Protein AF-A0A950ABN3-F1 (afdb_monomer_lite)

Radius of gyration: 21.44 Å; chains: 1; bounding box: 55×54×48 Å

pLDDT: mean 82.42, std 18.13, range [39.19, 97.56]

Foldseek 3Di:
DPPPPPPPPPDDPDPDDDPVVVVVVVVVLCVVVPPVLQVDFDDDPPQDQVVQLVVVCPPPDPVCSVVLVVQLVPDVLSVCVSRVVSVCNRCVPGDDSPDDDDDDDDPDPVVPDPPDDPVPD

Structure (mmCIF, N/CA/C/O backbone):
data_AF-A0A950ABN3-F1
#
_entry.id   AF-A0A950ABN3-F1
#
loop_
_atom_site.group_PDB
_atom_site.id
_atom_site.type_symbol
_atom_site.label_atom_id
_atom_site.label_alt_id
_atom_site.label_comp_id
_atom_site.label_asym_id
_atom_site.label_entity_id
_atom_site.label_seq_id
_atom_site.pdbx_PDB_ins_code
_atom_site.Cartn_x
_atom_site.Cartn_y
_atom_site.Cartn_z
_atom_site.occupancy
_atom_site.B_iso_or_equiv
_atom_site.auth_seq_id
_atom_site.auth_comp_id
_atom_site.auth_asym_id
_atom_site.auth_atom_id
_atom_site.pdbx_PDB_model_num
ATOM 1 N N . MET A 1 1 ? 37.963 40.407 -3.875 1.00 52.25 1 MET A N 1
ATOM 2 C CA . MET A 1 1 ? 37.516 39.629 -5.055 1.00 52.25 1 MET A CA 1
ATOM 3 C C . MET A 1 1 ? 38.095 38.199 -5.078 1.00 52.25 1 MET A C 1
ATOM 5 O O . MET A 1 1 ? 38.863 37.874 -5.967 1.00 52.25 1 MET A O 1
ATOM 9 N N . ALA A 1 2 ? 37.728 37.308 -4.142 1.00 52.50 2 ALA A N 1
ATOM 10 C CA . ALA A 1 2 ? 38.185 35.898 -4.198 1.00 52.50 2 ALA A CA 1
ATOM 11 C C . ALA A 1 2 ? 37.222 34.855 -3.589 1.00 52.50 2 ALA A C 1
ATOM 13 O O . ALA A 1 2 ? 37.380 33.663 -3.822 1.00 52.50 2 ALA A O 1
ATOM 14 N N . LYS A 1 3 ? 36.169 35.259 -2.864 1.00 47.22 3 LYS A N 1
ATOM 15 C CA . LYS A 1 3 ? 35.279 34.313 -2.157 1.00 47.22 3 LYS A CA 1
ATOM 16 C C . LYS A 1 3 ? 34.075 33.809 -2.970 1.00 47.22 3 LYS A C 1
ATOM 18 O O . LYS A 1 3 ? 33.327 32.964 -2.497 1.00 47.22 3 LYS A O 1
ATOM 23 N N . ARG A 1 4 ? 33.891 34.281 -4.209 1.00 49.81 4 ARG A N 1
ATOM 24 C CA . ARG A 1 4 ? 32.712 33.964 -5.044 1.00 49.81 4 ARG A CA 1
ATOM 25 C C . ARG A 1 4 ? 32.927 32.793 -6.024 1.00 49.81 4 ARG A C 1
ATOM 27 O O . ARG A 1 4 ? 31.981 32.382 -6.683 1.00 49.81 4 ARG A O 1
ATOM 34 N N . ARG A 1 5 ? 34.148 32.240 -6.111 1.00 49.56 5 ARG A N 1
ATOM 35 C CA . ARG A 1 5 ? 34.525 31.168 -7.061 1.00 49.56 5 ARG A CA 1
ATOM 36 C C . ARG A 1 5 ? 34.463 29.739 -6.497 1.00 49.56 5 ARG A C 1
ATOM 38 O O . ARG A 1 5 ? 34.383 28.803 -7.281 1.00 49.56 5 ARG A O 1
ATOM 45 N N . ALA A 1 6 ? 34.432 29.549 -5.176 1.00 48.84 6 ALA A N 1
ATOM 46 C CA . ALA A 1 6 ? 34.566 28.218 -4.564 1.00 48.84 6 ALA A CA 1
ATOM 47 C C . ALA A 1 6 ? 33.244 27.450 -4.346 1.00 48.84 6 ALA A C 1
ATOM 49 O O . ALA A 1 6 ? 33.267 26.304 -3.916 1.00 48.84 6 ALA A O 1
ATOM 50 N N . ARG A 1 7 ? 32.077 28.040 -4.651 1.00 48.09 7 ARG A N 1
ATOM 51 C CA . ARG A 1 7 ? 30.769 27.401 -4.388 1.00 48.09 7 ARG A CA 1
ATOM 52 C C . ARG A 1 7 ? 30.189 26.609 -5.569 1.00 48.09 7 ARG A C 1
ATOM 54 O O . ARG A 1 7 ? 29.115 26.035 -5.442 1.00 48.09 7 ARG A O 1
ATOM 61 N N . ARG A 1 8 ? 30.879 26.573 -6.717 1.00 47.09 8 ARG A N 1
ATOM 62 C CA . ARG A 1 8 ? 30.407 25.914 -7.955 1.00 47.09 8 ARG A CA 1
ATOM 63 C C . ARG A 1 8 ? 30.960 24.491 -8.148 1.00 47.09 8 ARG A C 1
ATOM 65 O O . ARG A 1 8 ? 30.692 23.877 -9.171 1.00 47.09 8 ARG A O 1
ATOM 72 N N . ALA A 1 9 ? 31.722 23.969 -7.185 1.00 54.16 9 ALA A N 1
ATOM 73 C CA . ALA A 1 9 ? 32.488 22.726 -7.320 1.00 54.16 9 ALA A CA 1
ATOM 74 C C . ALA A 1 9 ? 31.833 21.472 -6.699 1.00 54.16 9 ALA A C 1
ATOM 76 O O . ALA A 1 9 ? 32.518 20.477 -6.500 1.00 54.16 9 ALA A O 1
ATOM 77 N N . LEU A 1 10 ? 30.529 21.479 -6.389 1.00 56.22 10 LEU A N 1
ATOM 78 C CA . LEU A 1 10 ? 29.893 20.341 -5.698 1.00 56.22 10 LEU A CA 1
ATOM 79 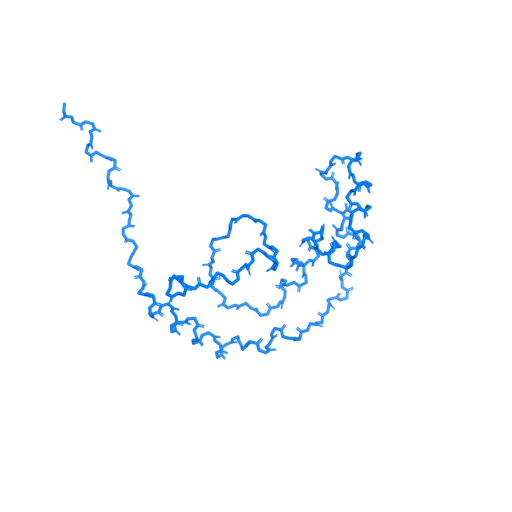C C . LEU A 1 10 ? 28.529 19.912 -6.250 1.00 56.22 10 LEU A C 1
ATOM 81 O O . LEU A 1 10 ? 27.697 19.376 -5.529 1.00 56.22 10 LEU A O 1
ATOM 85 N N . LEU A 1 11 ? 28.308 20.093 -7.549 1.00 60.41 11 LEU A N 1
ATOM 86 C CA . LEU A 1 11 ? 27.286 19.330 -8.260 1.00 60.41 11 LEU A CA 1
ATOM 87 C C . LEU A 1 11 ? 28.014 18.458 -9.273 1.00 60.41 11 LEU A C 1
ATOM 89 O O . LEU A 1 11 ? 28.378 18.918 -10.355 1.00 60.41 11 LEU A O 1
ATOM 93 N N . ARG A 1 12 ? 28.271 17.200 -8.896 1.00 64.88 12 ARG A N 1
ATOM 94 C CA . ARG A 1 12 ? 28.628 16.159 -9.864 1.00 64.88 12 ARG A CA 1
ATOM 95 C C . ARG A 1 12 ? 27.549 16.201 -10.947 1.00 64.88 12 ARG A C 1
ATOM 97 O O . ARG A 1 12 ? 26.376 16.003 -10.634 1.00 64.88 12 ARG A O 1
ATOM 104 N N . ARG A 1 13 ? 27.924 16.482 -12.199 1.00 65.31 13 ARG A N 1
ATOM 105 C CA . ARG A 1 13 ? 27.037 16.187 -13.326 1.00 65.31 13 ARG A CA 1
ATOM 106 C C . ARG A 1 13 ? 26.827 14.681 -13.301 1.00 65.31 13 ARG A C 1
ATOM 108 O O . ARG A 1 13 ? 27.767 13.921 -13.502 1.00 65.31 13 ARG A O 1
ATOM 115 N N . VAL A 1 14 ? 25.622 14.270 -12.937 1.00 70.31 14 VAL A N 1
ATOM 116 C CA . VAL A 1 14 ? 25.191 12.895 -13.136 1.00 70.31 14 VAL A CA 1
ATOM 117 C C . VAL A 1 14 ? 24.830 12.807 -14.609 1.00 70.31 14 VAL A C 1
ATOM 119 O O . VAL A 1 14 ? 23.953 13.547 -15.058 1.00 70.31 14 VAL A O 1
ATOM 122 N N . ASP A 1 15 ? 25.522 11.953 -15.357 1.00 82.62 15 ASP A N 1
ATOM 123 C CA . ASP A 1 15 ? 25.104 11.610 -16.713 1.00 82.62 15 ASP A CA 1
ATOM 124 C C . ASP A 1 15 ? 23.784 10.847 -16.608 1.00 82.62 15 ASP A C 1
ATOM 126 O O . ASP A 1 15 ? 23.728 9.655 -16.305 1.00 82.62 15 ASP A O 1
ATOM 130 N N . MET A 1 16 ? 22.694 11.594 -16.760 1.00 84.50 16 MET A N 1
ATOM 131 C CA . MET A 1 16 ? 21.344 11.068 -16.678 1.00 84.50 16 MET A CA 1
ATOM 132 C C . MET A 1 16 ? 20.931 10.547 -18.056 1.00 84.50 16 MET A C 1
ATOM 134 O O . MET A 1 16 ? 21.030 11.297 -19.031 1.00 84.50 16 MET A O 1
ATOM 138 N N . PRO A 1 17 ? 20.402 9.313 -18.158 1.00 90.06 17 PRO A N 1
ATOM 139 C CA . PRO A 1 17 ? 19.824 8.825 -19.403 1.00 90.06 17 PRO A CA 1
ATOM 140 C C . PRO A 1 17 ? 18.729 9.772 -19.893 1.00 90.06 17 PRO A C 1
ATOM 142 O O . PRO A 1 17 ? 18.028 10.382 -19.081 1.00 90.06 17 PRO A O 1
ATOM 145 N N . THR A 1 18 ? 18.541 9.871 -21.206 1.00 94.50 18 THR A N 1
ATOM 146 C CA . THR A 1 18 ? 17.479 10.690 -21.807 1.00 94.50 18 THR A CA 1
ATOM 147 C C . THR A 1 18 ? 16.091 10.218 -21.368 1.00 94.50 18 THR A C 1
ATOM 149 O O . THR A 1 18 ? 15.913 9.097 -20.885 1.00 94.50 18 THR A O 1
ATOM 152 N N . ALA A 1 19 ? 15.071 11.062 -21.549 1.00 92.94 19 ALA A N 1
ATOM 153 C CA . ALA A 1 19 ? 13.691 10.678 -21.251 1.00 92.94 19 ALA A CA 1
ATOM 154 C C . ALA A 1 19 ? 13.269 9.403 -22.007 1.00 92.94 19 ALA A C 1
ATOM 156 O O . ALA A 1 19 ? 12.715 8.494 -21.392 1.00 92.94 19 ALA A O 1
ATOM 157 N N . ALA A 1 20 ? 13.622 9.298 -23.294 1.00 95.69 20 ALA A N 1
ATOM 158 C CA . ALA A 1 20 ? 13.356 8.118 -24.115 1.00 95.69 20 ALA A CA 1
ATOM 159 C C . ALA A 1 20 ? 14.058 6.859 -23.574 1.00 95.69 20 ALA A C 1
ATOM 161 O O . ALA A 1 20 ? 13.430 5.813 -23.436 1.00 95.69 20 ALA A O 1
ATOM 162 N N . GLN A 1 21 ? 15.331 6.965 -23.177 1.00 95.19 21 GLN A N 1
ATOM 163 C CA . GLN A 1 21 ? 16.068 5.841 -22.584 1.00 95.19 21 GLN A CA 1
ATOM 164 C C . GLN A 1 21 ? 15.450 5.377 -21.258 1.00 95.19 21 GLN A C 1
ATOM 166 O O . GLN A 1 21 ? 15.305 4.176 -21.036 1.00 95.19 21 GLN A O 1
ATOM 171 N N . ARG A 1 22 ? 15.044 6.307 -20.380 1.00 93.12 22 ARG A N 1
ATOM 172 C CA . ARG A 1 22 ? 14.363 5.961 -19.118 1.00 93.12 22 ARG A CA 1
ATOM 173 C C . ARG A 1 22 ? 12.999 5.317 -19.365 1.00 93.12 22 ARG A C 1
ATOM 175 O O . ARG A 1 22 ? 12.639 4.376 -18.662 1.00 93.12 22 ARG A O 1
ATOM 182 N N . TYR A 1 23 ? 12.258 5.810 -20.355 1.00 93.81 23 TYR A N 1
ATOM 183 C CA . TYR A 1 23 ? 10.964 5.258 -20.747 1.00 93.81 23 TYR A CA 1
ATOM 184 C C . TYR A 1 23 ? 11.095 3.813 -21.246 1.00 93.81 23 TYR A C 1
ATOM 186 O O . TYR A 1 23 ? 10.391 2.930 -20.751 1.00 93.81 23 TYR A O 1
ATOM 194 N N . GLU A 1 24 ? 12.037 3.545 -22.154 1.00 96.56 24 GLU A N 1
ATOM 195 C CA . GLU A 1 24 ? 12.269 2.190 -22.664 1.00 96.56 24 GLU A CA 1
ATOM 196 C C . GLU A 1 24 ? 12.814 1.247 -21.583 1.00 96.56 24 GLU A C 1
ATOM 198 O O . GLU A 1 24 ? 12.334 0.120 -21.462 1.00 96.56 24 GLU A O 1
ATOM 203 N N . ALA A 1 25 ? 13.711 1.718 -20.707 1.00 94.31 25 ALA A N 1
ATOM 204 C CA . ALA A 1 25 ? 14.156 0.941 -19.547 1.00 94.31 25 ALA A CA 1
ATOM 205 C C . ALA A 1 25 ? 12.983 0.575 -18.614 1.00 94.31 25 ALA A C 1
ATOM 207 O O . ALA A 1 25 ? 12.859 -0.570 -18.178 1.00 94.31 25 A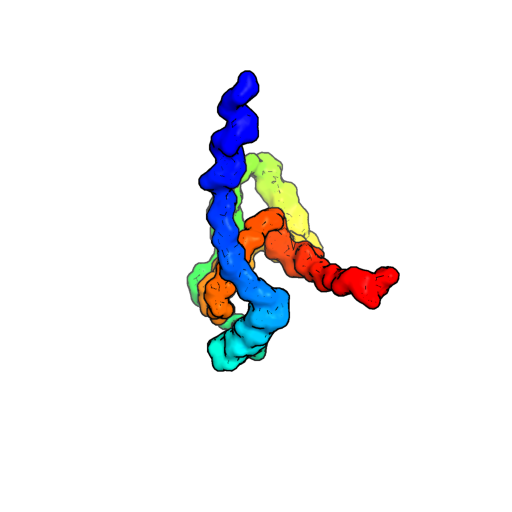LA A O 1
ATOM 208 N N . GLY A 1 26 ? 12.076 1.523 -18.351 1.00 93.69 26 GLY A N 1
ATOM 209 C CA . GLY A 1 26 ? 10.860 1.289 -17.570 1.00 93.69 26 GLY A CA 1
ATOM 210 C C . GLY A 1 26 ? 9.894 0.304 -18.235 1.00 93.69 26 GLY A C 1
ATOM 211 O O . GLY A 1 26 ? 9.309 -0.546 -17.562 1.00 93.69 26 GLY A O 1
ATOM 212 N N . LYS A 1 27 ? 9.737 0.369 -19.563 1.00 95.69 27 LYS A N 1
ATOM 213 C CA . LYS A 1 27 ? 8.947 -0.609 -20.327 1.00 95.69 27 LYS A CA 1
ATOM 214 C C . LYS A 1 27 ? 9.551 -2.006 -20.264 1.00 95.69 27 LYS A C 1
ATOM 216 O O . LYS A 1 27 ? 8.800 -2.954 -20.043 1.00 95.69 27 LYS A O 1
ATOM 221 N N . ALA A 1 28 ? 10.869 -2.131 -20.408 1.00 96.56 28 ALA A N 1
ATOM 222 C CA . ALA A 1 28 ? 11.566 -3.415 -20.367 1.00 96.56 28 ALA A CA 1
ATOM 223 C C . ALA A 1 28 ? 11.374 -4.149 -19.026 1.00 96.56 28 ALA A C 1
ATOM 225 O O . ALA A 1 28 ? 11.292 -5.377 -18.999 1.00 96.56 28 ALA A O 1
ATOM 226 N N . LEU A 1 29 ? 11.205 -3.420 -17.915 1.00 96.31 29 LEU A N 1
ATOM 227 C CA . LEU A 1 29 ? 10.931 -4.018 -16.602 1.00 96.31 29 LEU A CA 1
ATOM 228 C C . LEU A 1 29 ? 9.614 -4.803 -16.544 1.00 96.31 29 LEU A C 1
ATOM 230 O O . LEU A 1 29 ? 9.493 -5.692 -15.705 1.00 96.31 29 LEU A O 1
ATOM 234 N N . ARG A 1 30 ? 8.665 -4.563 -17.459 1.00 95.81 30 ARG A N 1
ATOM 235 C CA . ARG A 1 30 ? 7.408 -5.332 -17.533 1.00 95.81 30 ARG A CA 1
ATOM 236 C C . ARG A 1 30 ? 7.626 -6.810 -17.855 1.00 95.81 30 ARG A C 1
ATOM 238 O O . ARG A 1 30 ? 6.763 -7.613 -17.532 1.00 95.81 30 ARG A O 1
ATOM 245 N N . ALA A 1 31 ? 8.759 -7.169 -18.462 1.00 96.06 31 ALA A N 1
ATOM 246 C CA . ALA A 1 31 ? 9.122 -8.568 -18.680 1.00 96.06 31 ALA A CA 1
ATOM 247 C C . ALA A 1 31 ? 9.487 -9.289 -17.369 1.00 96.06 31 ALA A C 1
ATOM 249 O O . ALA A 1 31 ? 9.312 -10.496 -17.266 1.00 96.06 31 ALA A O 1
ATOM 250 N N . LYS A 1 32 ? 9.986 -8.551 -16.366 1.00 95.12 32 LYS A N 1
ATOM 251 C CA . LYS A 1 32 ? 10.358 -9.085 -15.044 1.00 95.12 32 LYS A CA 1
ATOM 252 C C . LYS A 1 32 ? 9.230 -8.949 -14.026 1.00 95.12 32 LYS A C 1
ATOM 254 O O . LYS A 1 32 ? 9.025 -9.840 -13.213 1.00 95.12 32 LYS A O 1
ATOM 259 N N . VAL A 1 33 ? 8.516 -7.827 -14.074 1.00 95.50 33 VAL A N 1
ATOM 260 C CA . VAL A 1 33 ? 7.382 -7.510 -13.202 1.00 95.50 33 VAL A CA 1
ATOM 261 C C . VAL A 1 33 ? 6.200 -7.110 -14.089 1.00 95.50 33 VAL A C 1
ATOM 263 O O . VAL A 1 33 ? 6.013 -5.922 -14.381 1.00 95.50 33 VAL A O 1
ATOM 266 N N . PRO A 1 34 ? 5.434 -8.088 -14.608 1.00 95.06 34 PRO A N 1
ATOM 267 C CA . PRO A 1 34 ? 4.269 -7.811 -15.438 1.00 95.06 34 PRO A CA 1
ATOM 268 C C . PRO A 1 34 ? 3.222 -7.015 -14.663 1.00 95.06 34 PRO A C 1
ATOM 270 O O . PRO A 1 34 ? 2.965 -7.285 -13.500 1.00 95.06 34 PRO A O 1
ATOM 273 N N . ARG A 1 35 ? 2.519 -6.079 -15.309 1.00 92.56 35 ARG A N 1
ATOM 274 C CA . ARG A 1 35 ? 1.470 -5.295 -14.620 1.00 92.56 35 ARG A CA 1
ATOM 275 C C . ARG A 1 35 ? 0.401 -6.175 -13.965 1.00 92.56 35 ARG A C 1
ATOM 277 O O . ARG A 1 35 ? -0.048 -5.870 -12.867 1.00 92.56 35 ARG A O 1
ATOM 284 N N . ALA A 1 36 ? 0.032 -7.272 -14.625 1.00 93.62 36 ALA A N 1
ATOM 285 C CA . ALA A 1 36 ? -0.951 -8.225 -14.121 1.00 93.62 36 ALA A CA 1
ATOM 286 C C . ALA A 1 36 ? -0.507 -8.925 -12.825 1.00 93.62 36 ALA A C 1
ATOM 288 O O . ALA A 1 36 ? -1.365 -9.340 -12.053 1.00 93.62 36 ALA A O 1
ATOM 289 N N . SER A 1 37 ? 0.798 -9.004 -12.525 1.00 92.69 37 SER A N 1
ATOM 290 C CA . SER A 1 37 ? 1.268 -9.612 -11.272 1.00 92.69 37 SER A CA 1
ATOM 291 C C . SER A 1 37 ? 0.887 -8.799 -10.034 1.00 92.69 37 SER A C 1
ATOM 293 O O . SER A 1 37 ? 0.963 -9.316 -8.928 1.00 92.69 37 SER A O 1
ATOM 295 N N . HIS A 1 38 ? 0.485 -7.536 -10.200 1.00 91.31 38 HIS A N 1
ATOM 296 C CA . HIS A 1 38 ? -0.024 -6.699 -9.113 1.00 91.31 38 HIS A CA 1
ATOM 297 C C . HIS A 1 38 ? -1.530 -6.871 -8.862 1.00 91.31 38 HIS A C 1
ATOM 299 O O . HIS A 1 38 ? -2.043 -6.295 -7.908 1.00 91.31 38 HIS A O 1
ATOM 305 N N . ALA A 1 39 ? -2.250 -7.617 -9.711 1.00 91.38 39 ALA A N 1
ATOM 306 C CA . ALA A 1 39 ? -3.684 -7.854 -9.532 1.00 91.38 39 ALA A CA 1
ATOM 307 C C . ALA A 1 39 ? -3.973 -8.907 -8.451 1.00 91.38 39 ALA A C 1
ATOM 309 O O . ALA A 1 39 ? -5.026 -8.866 -7.819 1.00 91.38 39 ALA A O 1
ATOM 310 N N . ALA A 1 40 ? -3.046 -9.844 -8.240 1.00 88.00 40 ALA A N 1
ATOM 311 C CA . ALA A 1 40 ? -3.157 -10.838 -7.186 1.00 88.00 40 ALA A CA 1
ATOM 312 C C . ALA A 1 40 ? -2.809 -10.208 -5.832 1.00 88.00 40 ALA A C 1
ATOM 314 O O . ALA A 1 40 ? -1.739 -9.620 -5.664 1.00 88.00 40 ALA A O 1
ATOM 315 N N . PHE A 1 41 ? -3.707 -10.362 -4.862 1.00 88.00 41 PHE A N 1
ATOM 316 C CA . PHE A 1 41 ? -3.471 -9.967 -3.482 1.00 88.00 41 PHE A CA 1
ATOM 317 C C . PHE A 1 41 ? -3.918 -11.079 -2.539 1.00 88.00 41 PHE A C 1
ATOM 319 O O . PHE A 1 41 ? -5.108 -11.359 -2.410 1.00 88.00 41 PHE A O 1
ATOM 326 N N . GLU A 1 42 ? -2.947 -11.679 -1.857 1.00 90.56 42 GLU A N 1
ATOM 327 C CA . GLU A 1 42 ? -3.171 -12.651 -0.792 1.00 90.56 42 GLU A CA 1
ATOM 328 C C . GLU A 1 42 ? -2.617 -12.071 0.516 1.00 90.56 42 GLU A C 1
ATOM 330 O O . GLU A 1 42 ? -1.397 -11.936 0.672 1.00 90.56 42 GLU A O 1
ATOM 335 N N . PRO A 1 43 ? -3.482 -11.659 1.457 1.00 88.50 43 PRO A N 1
ATOM 336 C CA . PRO A 1 43 ? -3.023 -11.090 2.712 1.00 88.50 43 PRO A CA 1
ATOM 337 C C . PRO A 1 43 ? -2.315 -12.153 3.559 1.00 88.50 43 PRO A C 1
ATOM 339 O O . PRO A 1 43 ? -2.773 -13.286 3.690 1.00 88.50 43 PRO A O 1
ATOM 342 N N . SER A 1 44 ? -1.212 -11.767 4.204 1.00 91.38 44 SER A N 1
ATOM 343 C CA . SER A 1 44 ? -0.533 -12.640 5.165 1.00 91.38 44 SER A CA 1
ATOM 344 C C . SER A 1 44 ? -1.470 -13.019 6.315 1.00 91.38 44 SER A C 1
ATOM 346 O O . SER A 1 44 ? -2.153 -12.156 6.862 1.00 91.38 44 SER A O 1
ATOM 348 N N . ALA A 1 45 ? -1.401 -14.265 6.789 1.00 93.31 45 ALA A N 1
ATOM 349 C CA . ALA A 1 45 ? -2.096 -14.696 8.007 1.00 93.31 45 ALA A CA 1
ATOM 350 C C . ALA A 1 45 ? -1.713 -13.878 9.260 1.00 93.31 45 ALA A C 1
ATOM 352 O O . ALA A 1 45 ? -2.440 -13.872 10.245 1.00 93.31 45 ALA A O 1
ATOM 353 N N . ARG A 1 46 ? -0.574 -13.166 9.232 1.00 93.69 46 ARG A N 1
ATOM 354 C CA . ARG A 1 46 ? -0.119 -12.269 10.310 1.00 93.69 46 ARG A CA 1
ATOM 355 C C . ARG A 1 46 ? -0.651 -10.836 10.184 1.00 93.69 46 ARG A C 1
ATOM 357 O O . ARG A 1 46 ? -0.201 -9.952 10.912 1.00 93.69 46 ARG A O 1
ATOM 364 N N . ARG A 1 47 ? -1.522 -10.565 9.212 1.00 94.06 47 ARG A N 1
ATOM 365 C CA . ARG A 1 47 ? -2.093 -9.240 8.981 1.00 94.06 47 ARG A CA 1
ATOM 366 C C . ARG A 1 47 ? -3.117 -8.919 10.070 1.00 94.06 47 ARG A C 1
ATOM 368 O O . ARG A 1 47 ? -4.198 -9.492 10.084 1.00 94.06 47 ARG A O 1
ATOM 375 N N . ASP A 1 48 ? -2.795 -7.946 10.918 1.00 96.25 48 ASP A N 1
ATOM 376 C CA . ASP A 1 48 ? -3.695 -7.395 11.937 1.00 96.25 48 ASP A CA 1
ATOM 377 C C . ASP A 1 48 ? -3.863 -5.877 11.743 1.00 96.25 48 ASP A C 1
ATOM 379 O O . ASP A 1 48 ? -3.075 -5.084 12.270 1.00 96.25 48 ASP A O 1
ATOM 383 N N . PRO A 1 49 ? -4.870 -5.438 10.966 1.00 94.75 49 PRO A N 1
ATOM 384 C CA . PRO A 1 49 ? -5.082 -4.022 10.696 1.00 94.75 49 PRO A CA 1
ATOM 385 C C . PRO A 1 49 ? -5.361 -3.209 11.958 1.00 94.75 49 PRO A C 1
ATOM 387 O O . PRO A 1 49 ? -4.948 -2.056 12.038 1.00 94.75 49 PRO A O 1
ATOM 390 N N . ILE A 1 50 ? -6.048 -3.788 12.945 1.00 95.50 50 ILE A N 1
ATOM 391 C CA . ILE A 1 50 ? -6.426 -3.077 14.167 1.00 95.50 50 ILE A CA 1
ATOM 392 C C . ILE A 1 50 ? -5.220 -2.954 15.094 1.00 95.50 50 ILE A C 1
ATOM 394 O O . ILE A 1 50 ? -4.922 -1.847 15.543 1.00 95.50 50 ILE A O 1
ATOM 398 N N . GLY A 1 51 ? -4.465 -4.035 15.300 1.00 97.19 51 GLY A N 1
ATOM 399 C CA . GLY A 1 51 ? -3.208 -3.997 16.046 1.00 97.19 51 GLY A CA 1
ATOM 400 C C . GLY A 1 51 ? -2.208 -3.015 15.440 1.00 97.19 51 GLY A C 1
ATOM 401 O O . GLY A 1 51 ? -1.635 -2.202 16.159 1.00 97.19 51 GLY A O 1
ATOM 402 N N . MET A 1 52 ? -2.075 -2.975 14.109 1.00 96.12 52 MET A N 1
ATOM 403 C CA . MET A 1 52 ? -1.237 -1.974 13.429 1.00 96.12 52 MET A CA 1
ATOM 404 C C . MET A 1 52 ? -1.688 -0.537 13.714 1.00 96.12 52 MET A C 1
ATOM 406 O O . MET A 1 52 ? -0.853 0.353 13.895 1.00 96.12 52 MET A O 1
ATOM 410 N N . LEU A 1 53 ? -3.000 -0.282 13.763 1.00 95.62 53 LEU A N 1
ATOM 411 C CA . LEU A 1 53 ? -3.519 1.039 14.109 1.00 95.62 53 LEU A CA 1
ATOM 412 C C . LEU A 1 53 ? -3.237 1.396 15.568 1.00 95.62 53 LEU A C 1
ATOM 414 O O . LEU A 1 53 ? -2.785 2.516 15.817 1.00 95.62 53 LEU A O 1
ATOM 418 N N . ILE A 1 54 ? -3.433 0.456 16.494 1.00 96.56 54 ILE A N 1
ATOM 419 C CA . ILE A 1 54 ? -3.123 0.611 17.921 1.00 96.56 54 ILE A CA 1
ATOM 420 C C . ILE A 1 54 ? -1.637 0.930 18.112 1.00 96.56 54 ILE A C 1
ATOM 422 O O . ILE A 1 54 ? -1.308 1.941 18.731 1.00 96.56 54 ILE A O 1
ATOM 426 N N . GLU A 1 55 ? -0.740 0.152 17.503 1.00 96.25 55 GLU A N 1
ATOM 427 C CA . GLU A 1 55 ? 0.703 0.410 17.536 1.00 96.25 55 GLU A CA 1
ATOM 428 C C . GLU A 1 55 ? 1.037 1.799 16.975 1.00 96.25 55 GLU A C 1
ATOM 430 O O . GLU A 1 55 ? 1.767 2.569 17.599 1.00 96.25 55 GLU A O 1
ATOM 435 N N . SER A 1 56 ? 0.419 2.188 15.852 1.00 93.25 56 SER A N 1
ATOM 436 C CA . SER A 1 56 ? 0.619 3.513 15.243 1.00 93.25 56 SER A CA 1
ATOM 437 C C . SER A 1 56 ? 0.083 4.691 16.072 1.00 93.25 56 SER A C 1
ATOM 439 O O . SER A 1 56 ? 0.338 5.848 15.724 1.00 93.25 56 SER A O 1
ATOM 441 N N . ASN A 1 57 ? -0.724 4.425 17.105 1.00 95.38 57 ASN A N 1
ATOM 442 C CA . ASN A 1 57 ? -1.292 5.439 17.991 1.00 95.38 57 ASN A CA 1
ATOM 443 C C . ASN A 1 57 ? -0.438 5.691 19.238 1.00 95.38 57 ASN A C 1
ATOM 445 O O . ASN A 1 57 ? -0.616 6.736 19.856 1.00 95.38 57 ASN A O 1
ATOM 449 N N . LYS A 1 58 ? 0.516 4.812 19.580 1.00 96.31 58 LYS A N 1
ATOM 450 C CA . LYS A 1 58 ? 1.342 4.941 20.798 1.00 96.31 58 LYS A CA 1
ATOM 451 C C . LYS A 1 58 ? 2.123 6.256 20.889 1.00 96.31 58 LYS A C 1
ATOM 453 O O . LYS A 1 58 ? 2.394 6.726 21.984 1.00 96.31 58 LYS A O 1
ATOM 458 N N . THR A 1 59 ? 2.481 6.850 19.751 1.00 94.69 59 THR A N 1
ATOM 459 C CA . THR A 1 59 ? 3.249 8.106 19.677 1.00 94.69 59 THR A CA 1
ATOM 460 C C . THR A 1 59 ? 2.388 9.317 19.304 1.00 94.69 59 THR A C 1
ATOM 462 O O . THR A 1 59 ? 2.921 10.351 18.904 1.00 94.69 59 THR A O 1
ATOM 465 N N . ARG A 1 60 ? 1.057 9.188 19.329 1.00 94.12 60 ARG A N 1
ATOM 466 C CA . ARG A 1 60 ? 0.121 10.264 18.974 1.00 94.12 60 ARG A CA 1
ATOM 467 C C . ARG A 1 60 ? -0.452 10.919 20.221 1.00 94.12 60 ARG A C 1
ATOM 469 O O . ARG A 1 60 ? -0.442 10.327 21.291 1.00 94.12 60 ARG A O 1
ATOM 476 N N . LEU A 1 61 ? -1.000 12.119 20.038 1.00 97.44 61 LEU A N 1
ATOM 477 C CA . LEU A 1 61 ? -1.779 12.817 21.060 1.00 97.44 61 LEU A CA 1
ATOM 478 C C . LEU A 1 61 ? -3.024 11.983 21.423 1.00 97.44 61 LEU A C 1
ATOM 480 O O . LEU A 1 61 ? -3.879 11.795 20.544 1.00 97.44 61 LEU A O 1
ATOM 484 N N . PRO A 1 62 ? -3.123 11.444 22.656 1.00 96.69 62 PRO A N 1
ATOM 485 C CA . PRO A 1 62 ? -4.184 10.514 23.043 1.00 96.69 62 PRO A CA 1
ATOM 486 C C . PRO A 1 62 ? -5.596 11.076 22.850 1.00 96.69 62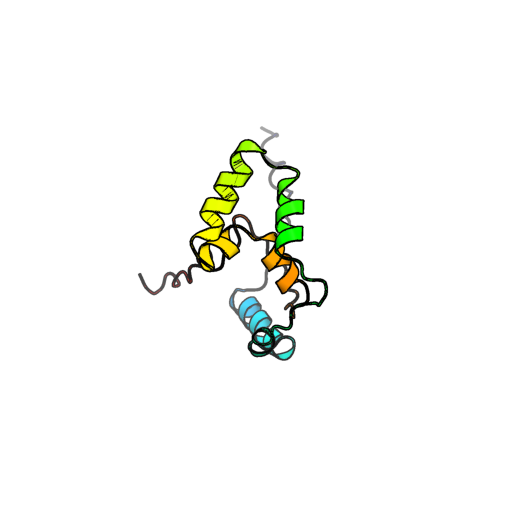 PRO A C 1
ATOM 488 O O . PRO A 1 62 ? -6.486 10.369 22.381 1.00 96.69 62 PRO A O 1
ATOM 491 N N . GLU A 1 63 ? -5.789 12.363 23.125 1.00 97.56 63 GLU A N 1
ATOM 492 C CA . GLU A 1 63 ? -7.057 13.082 22.996 1.00 97.56 63 GLU A CA 1
ATOM 493 C C . GLU A 1 63 ? -7.554 13.186 21.543 1.00 97.56 63 GLU A C 1
ATOM 495 O O . GLU A 1 63 ? -8.752 13.324 21.299 1.00 97.56 63 GLU A O 1
ATOM 500 N N . LEU A 1 64 ? -6.657 13.055 20.557 1.00 97.44 64 LEU A N 1
ATOM 501 C CA . LEU A 1 64 ? -7.006 13.080 19.133 1.00 97.44 64 LEU A CA 1
ATOM 502 C C . LEU A 1 64 ? -7.234 11.681 18.539 1.00 97.44 64 LEU A C 1
ATOM 504 O O . LEU A 1 64 ? -7.747 11.568 17.420 1.00 97.44 64 LEU A O 1
ATOM 508 N N . VAL A 1 65 ? -6.884 10.606 19.255 1.00 97.00 65 VAL A N 1
ATOM 509 C CA . VAL A 1 65 ? -7.073 9.223 18.779 1.00 97.00 65 VAL A CA 1
ATOM 510 C C . VAL A 1 65 ? -8.555 8.893 18.527 1.00 97.00 65 VAL A C 1
ATOM 512 O O . VAL A 1 65 ? -8.848 8.350 17.456 1.00 97.00 65 VAL A O 1
ATOM 515 N N . PRO A 1 66 ? -9.517 9.265 19.400 1.00 97.44 66 PRO A N 1
ATOM 516 C CA . PRO A 1 66 ? -10.937 9.039 19.127 1.00 97.44 66 PRO A CA 1
ATOM 517 C C . PRO A 1 66 ? -11.424 9.759 17.865 1.00 97.44 66 PRO A C 1
ATOM 519 O O . PRO A 1 66 ? -12.144 9.174 17.059 1.00 97.44 66 PRO A O 1
ATOM 522 N N . ILE A 1 67 ? -10.974 10.999 17.633 1.00 97.19 67 ILE A N 1
ATOM 523 C CA . ILE A 1 67 ? -11.327 11.774 16.431 1.00 97.19 67 ILE A CA 1
ATOM 524 C C . ILE A 1 67 ? -10.772 11.094 15.174 1.00 97.19 67 ILE A C 1
ATOM 526 O O . ILE A 1 67 ? -11.470 10.998 14.161 1.00 97.19 67 ILE A O 1
ATOM 530 N N . ARG A 1 68 ? -9.530 10.589 15.231 1.00 95.12 68 ARG A N 1
ATOM 531 C CA . ARG A 1 68 ? -8.920 9.813 14.139 1.00 95.12 68 ARG A CA 1
ATOM 532 C C . ARG A 1 68 ? -9.787 8.607 13.787 1.00 95.12 68 ARG A C 1
ATOM 534 O O . ARG A 1 68 ? -10.124 8.438 12.616 1.00 95.12 68 ARG A O 1
ATOM 541 N N . TYR A 1 69 ? -10.155 7.794 14.775 1.00 96.81 69 TYR A N 1
ATOM 542 C CA . TYR A 1 69 ? -10.985 6.615 14.535 1.00 96.81 69 TYR A CA 1
ATOM 543 C C . TYR A 1 69 ? -12.381 6.975 14.030 1.00 96.81 69 TYR A C 1
ATOM 545 O O . TYR A 1 69 ? -12.826 6.380 13.052 1.00 96.81 69 TYR A O 1
ATOM 553 N N . GLY A 1 70 ? -13.018 8.001 14.601 1.00 97.50 70 GLY A N 1
ATOM 554 C CA . GLY A 1 70 ? -14.309 8.499 14.128 1.00 97.50 70 GLY A CA 1
ATOM 555 C C . GLY A 1 70 ? -14.274 8.897 12.650 1.00 97.50 70 GLY A C 1
ATOM 556 O O . GLY A 1 70 ? -15.138 8.489 11.882 1.00 97.50 70 GLY A O 1
ATOM 557 N N . ARG A 1 71 ? -13.227 9.612 12.212 1.00 97.00 71 ARG A N 1
ATOM 558 C CA . A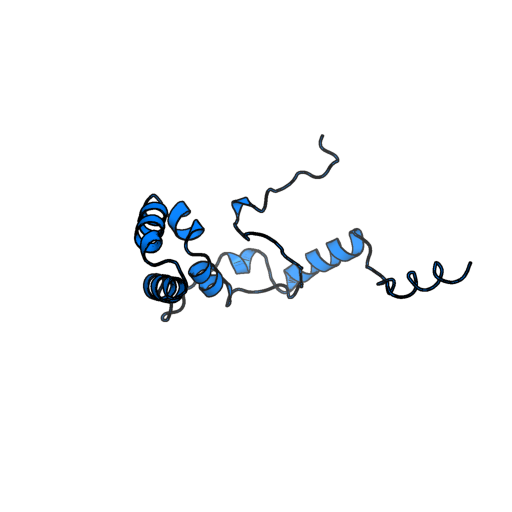RG A 1 71 ? -13.044 9.980 10.795 1.00 97.00 71 ARG A CA 1
ATOM 559 C C . ARG A 1 71 ? -12.775 8.769 9.902 1.00 97.00 71 ARG A C 1
ATOM 561 O O . ARG A 1 71 ? -13.329 8.692 8.808 1.00 97.00 71 ARG A O 1
ATOM 568 N N . MET A 1 72 ? -11.954 7.825 10.357 1.00 95.94 72 MET A N 1
ATOM 569 C CA . MET A 1 72 ? -11.630 6.605 9.607 1.00 95.94 72 MET A CA 1
ATOM 570 C C . MET A 1 72 ? -12.837 5.677 9.423 1.00 95.94 72 MET A C 1
ATOM 572 O O . MET A 1 72 ? -12.949 5.038 8.384 1.00 95.94 72 MET A O 1
ATOM 576 N N . ALA A 1 73 ? -13.746 5.620 10.397 1.00 96.75 73 ALA A N 1
ATOM 577 C CA . ALA A 1 73 ? -14.918 4.744 10.367 1.00 96.75 73 ALA A CA 1
ATOM 578 C C . ALA A 1 73 ? -16.002 5.182 9.362 1.00 96.75 73 ALA A C 1
ATOM 580 O O . ALA A 1 73 ? -16.926 4.423 9.094 1.00 96.75 73 ALA A O 1
ATOM 581 N N . THR A 1 74 ? -15.901 6.388 8.792 1.00 97.44 74 THR A N 1
ATOM 582 C CA . THR A 1 74 ? -16.939 6.957 7.911 1.00 97.44 74 THR A CA 1
ATOM 583 C C . THR A 1 74 ? -17.099 6.232 6.573 1.00 97.44 74 THR A C 1
ATOM 585 O O . THR A 1 74 ? -18.171 6.283 5.979 1.00 97.44 74 THR A O 1
ATOM 588 N N . SER A 1 75 ? -16.047 5.587 6.060 1.00 94.81 75 SER A N 1
ATOM 589 C CA . SER A 1 75 ? -16.093 4.808 4.816 1.00 94.81 75 SER A CA 1
ATOM 590 C C . SER A 1 75 ? -14.843 3.933 4.661 1.00 94.81 75 SER A C 1
ATOM 592 O O . SER A 1 75 ? -13.799 4.259 5.236 1.00 94.81 75 SER A O 1
ATOM 594 N N . PRO A 1 76 ? -14.875 2.882 3.816 1.00 93.12 76 PRO A N 1
ATOM 595 C CA . PRO A 1 76 ? -13.671 2.122 3.467 1.00 93.12 76 PRO A CA 1
ATOM 596 C C . PRO A 1 76 ? -12.536 3.015 2.944 1.00 93.12 76 PRO A C 1
ATOM 598 O O . PRO A 1 76 ? -11.375 2.840 3.308 1.00 93.12 76 PRO A O 1
ATOM 601 N N . PHE A 1 77 ? -12.869 4.031 2.143 1.00 87.88 77 PHE A N 1
ATOM 602 C CA . PHE A 1 77 ? -11.896 5.005 1.652 1.00 87.88 77 PHE A CA 1
ATOM 603 C C . PHE A 1 77 ? -11.245 5.801 2.794 1.00 87.88 77 PHE A C 1
ATOM 605 O O . PHE A 1 77 ? -10.020 5.929 2.847 1.00 87.88 77 PHE A O 1
ATOM 612 N N . ALA A 1 78 ? -12.045 6.310 3.735 1.00 91.06 78 ALA A N 1
ATOM 613 C CA . ALA A 1 78 ? -11.540 7.054 4.887 1.00 91.06 78 ALA A CA 1
ATOM 614 C C . ALA A 1 78 ? -10.684 6.181 5.818 1.00 91.06 78 ALA A C 1
ATOM 616 O O . ALA A 1 78 ? -9.685 6.661 6.364 1.00 91.06 78 ALA A O 1
ATOM 617 N N . PHE A 1 79 ? -11.019 4.894 5.950 1.00 93.19 79 PHE A N 1
ATOM 618 C CA . PHE A 1 79 ? -10.189 3.927 6.660 1.00 93.19 79 PHE A CA 1
ATOM 619 C C . PHE A 1 79 ? -8.795 3.848 6.034 1.00 93.19 79 PHE A C 1
ATOM 621 O O . PHE A 1 79 ? -7.804 4.103 6.720 1.00 93.19 79 PHE A O 1
ATOM 628 N N . TYR A 1 80 ? -8.699 3.584 4.727 1.00 88.94 80 TYR A N 1
ATOM 629 C CA . TYR A 1 80 ? -7.401 3.469 4.055 1.00 88.94 80 TYR A CA 1
ATOM 630 C C . TYR A 1 80 ? -6.620 4.792 4.039 1.00 88.94 80 TYR A C 1
ATOM 632 O O . TYR A 1 80 ? -5.403 4.773 4.230 1.00 88.94 80 TYR A O 1
ATOM 640 N N . ARG A 1 81 ? -7.295 5.951 3.977 1.00 87.38 81 ARG A N 1
ATOM 641 C CA . ARG A 1 81 ? -6.662 7.273 4.177 1.00 87.38 81 ARG A CA 1
ATOM 642 C C . ARG A 1 81 ? -5.976 7.406 5.540 1.00 87.38 81 ARG A C 1
ATOM 644 O O . ARG A 1 81 ? -4.925 8.035 5.632 1.00 87.38 81 ARG A O 1
ATOM 651 N N . GLY A 1 82 ? -6.549 6.828 6.595 1.00 89.25 82 GLY A N 1
ATOM 652 C CA . GLY A 1 82 ? -5.995 6.862 7.953 1.00 89.25 82 GLY A CA 1
ATOM 653 C C . GLY A 1 82 ? -5.121 5.661 8.335 1.00 89.25 82 GLY A C 1
ATOM 654 O O . GLY A 1 82 ? -4.554 5.655 9.433 1.00 89.25 82 GLY A O 1
ATOM 655 N N . ALA A 1 83 ? -4.991 4.659 7.460 1.00 91.56 83 ALA A N 1
ATOM 656 C CA . ALA A 1 83 ? -4.353 3.370 7.733 1.00 91.56 83 ALA A CA 1
ATOM 657 C C . ALA A 1 83 ? -3.115 3.106 6.855 1.00 91.56 83 ALA A C 1
ATOM 659 O O . ALA A 1 83 ? -2.882 1.981 6.418 1.00 91.56 83 ALA A O 1
ATOM 660 N N . ALA A 1 84 ? -2.279 4.125 6.622 1.00 88.50 84 ALA A N 1
ATOM 661 C CA . ALA A 1 84 ? -1.070 4.010 5.793 1.00 88.50 84 ALA A CA 1
ATOM 662 C C . ALA A 1 84 ? -0.151 2.832 6.178 1.00 88.50 84 ALA A C 1
ATOM 664 O O . ALA A 1 84 ? 0.391 2.168 5.300 1.00 88.50 84 ALA A O 1
ATOM 665 N N . ALA A 1 85 ? -0.020 2.528 7.474 1.00 91.06 85 ALA A N 1
ATOM 666 C CA . ALA A 1 85 ? 0.765 1.388 7.953 1.00 91.06 85 ALA A CA 1
ATOM 667 C C . ALA A 1 85 ? 0.217 0.033 7.465 1.00 91.06 85 ALA A C 1
ATOM 669 O O . ALA A 1 85 ? 0.999 -0.852 7.128 1.00 91.06 85 ALA A O 1
ATOM 670 N N . VAL A 1 86 ? -1.110 -0.107 7.373 1.00 93.25 86 VAL A N 1
ATOM 671 C CA . VAL A 1 86 ? -1.768 -1.317 6.859 1.00 93.25 86 VAL A CA 1
ATOM 672 C C . VAL A 1 86 ? -1.464 -1.478 5.372 1.00 93.25 86 VAL A C 1
ATOM 674 O O . VAL A 1 86 ? -1.018 -2.539 4.953 1.00 93.25 86 VAL A O 1
ATOM 677 N N . MET A 1 87 ? -1.597 -0.403 4.586 1.00 90.25 87 MET A N 1
ATOM 678 C CA . MET A 1 87 ? -1.257 -0.432 3.157 1.00 90.25 87 MET A CA 1
ATOM 679 C C . MET A 1 87 ? 0.228 -0.734 2.923 1.00 90.25 87 MET A C 1
ATOM 681 O O . MET A 1 87 ? 0.566 -1.531 2.055 1.00 90.25 87 MET A O 1
ATOM 685 N N . ALA A 1 88 ? 1.125 -0.140 3.714 1.00 90.06 88 ALA A N 1
ATOM 686 C CA . ALA A 1 88 ? 2.555 -0.420 3.622 1.00 90.06 88 ALA A CA 1
ATOM 687 C C . ALA A 1 88 ? 2.867 -1.893 3.932 1.00 90.06 88 ALA A C 1
ATOM 689 O O . ALA A 1 88 ? 3.677 -2.510 3.240 1.00 90.06 88 ALA A O 1
ATOM 690 N N . TYR A 1 89 ? 2.207 -2.467 4.941 1.00 93.38 89 TYR A N 1
ATOM 691 C CA . TYR A 1 89 ? 2.336 -3.884 5.262 1.00 93.38 89 TYR A CA 1
ATOM 692 C C . TYR A 1 89 ? 1.829 -4.778 4.127 1.00 93.38 89 TYR A C 1
ATOM 694 O O . TYR A 1 89 ? 2.504 -5.741 3.773 1.00 93.38 89 TYR A O 1
ATOM 702 N N . ASP A 1 90 ? 0.678 -4.442 3.544 1.00 91.56 90 ASP A N 1
ATOM 703 C CA . ASP A 1 90 ? 0.056 -5.196 2.452 1.00 91.56 90 ASP A CA 1
ATOM 704 C C . ASP A 1 90 ? 0.923 -5.179 1.185 1.00 91.56 90 ASP A C 1
ATOM 706 O O . ASP A 1 90 ? 1.073 -6.196 0.511 1.00 91.56 90 ASP A O 1
ATOM 710 N N . LEU A 1 91 ? 1.555 -4.041 0.886 1.00 89.62 91 LEU A N 1
ATOM 711 C CA . LEU A 1 91 ? 2.355 -3.864 -0.325 1.00 89.62 91 LEU A CA 1
ATOM 712 C C . LEU A 1 91 ? 3.794 -4.386 -0.206 1.00 89.62 91 LEU A C 1
ATOM 714 O O . LEU A 1 91 ? 4.428 -4.629 -1.233 1.00 89.62 91 LEU A O 1
ATOM 718 N N . ARG A 1 92 ? 4.328 -4.596 1.006 1.00 89.94 92 ARG A N 1
ATOM 719 C CA . ARG A 1 92 ? 5.755 -4.935 1.209 1.00 89.94 92 ARG A CA 1
ATOM 720 C C . ARG A 1 92 ? 6.205 -6.226 0.520 1.00 89.94 92 ARG A C 1
ATOM 722 O O . ARG A 1 92 ? 7.383 -6.364 0.214 1.00 89.94 92 ARG A O 1
ATOM 729 N N . SER A 1 93 ? 5.294 -7.184 0.353 1.00 88.44 93 SER A N 1
ATOM 730 C CA . SER A 1 93 ? 5.558 -8.487 -0.269 1.00 88.44 93 SER A CA 1
ATOM 731 C C . SER A 1 93 ? 5.113 -8.546 -1.726 1.00 88.44 93 SER A C 1
ATOM 733 O O . SER A 1 93 ? 5.265 -9.584 -2.364 1.00 88.44 93 SER A O 1
ATOM 735 N N . THR A 1 94 ? 4.552 -7.458 -2.258 1.00 90.81 94 THR A N 1
ATOM 736 C CA . THR A 1 94 ? 4.165 -7.399 -3.668 1.00 90.81 94 THR A CA 1
ATOM 737 C C . THR A 1 94 ? 5.404 -7.276 -4.559 1.00 90.81 94 THR A C 1
ATOM 739 O O . THR A 1 94 ? 6.446 -6.788 -4.106 1.00 90.81 94 THR A O 1
ATOM 742 N N . PRO A 1 95 ? 5.329 -7.712 -5.829 1.00 92.62 95 PRO A N 1
ATOM 743 C CA . PRO A 1 95 ? 6.423 -7.529 -6.774 1.00 92.62 95 PRO A CA 1
ATOM 744 C C . PRO A 1 95 ? 6.848 -6.057 -6.869 1.00 92.62 95 PRO A C 1
ATOM 746 O O . PRO A 1 95 ? 6.007 -5.167 -6.933 1.00 92.62 95 PRO A O 1
ATOM 749 N N . VAL A 1 96 ? 8.154 -5.786 -6.922 1.00 92.62 96 VAL A N 1
ATOM 750 C CA . VAL A 1 96 ? 8.692 -4.426 -7.086 1.00 92.62 96 VAL A CA 1
ATOM 751 C C . VAL A 1 96 ? 9.628 -4.363 -8.284 1.00 92.62 96 VAL A C 1
ATOM 753 O O . VAL A 1 96 ? 10.429 -5.263 -8.521 1.00 92.62 96 VAL A O 1
ATOM 756 N N . THR A 1 97 ? 9.562 -3.268 -9.039 1.00 92.50 97 THR A N 1
ATOM 757 C CA . THR A 1 97 ? 10.375 -3.067 -10.252 1.00 92.50 97 THR A CA 1
ATOM 758 C C . THR A 1 97 ? 11.848 -2.766 -9.954 1.00 92.50 97 THR A C 1
ATOM 760 O O . THR A 1 97 ? 12.674 -2.780 -10.864 1.00 92.50 97 THR A O 1
ATOM 763 N N . GLY A 1 98 ? 12.179 -2.452 -8.696 1.00 91.38 98 GLY A N 1
ATOM 764 C CA . GLY A 1 98 ? 13.513 -2.025 -8.265 1.00 91.38 98 GLY A CA 1
ATOM 765 C C . GLY A 1 98 ? 13.853 -0.568 -8.6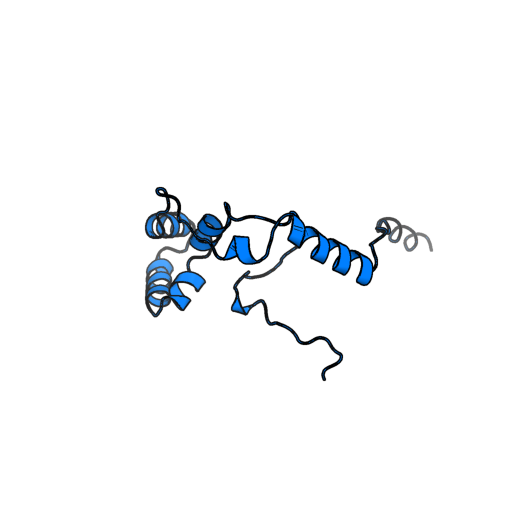02 1.00 91.38 98 GLY A C 1
ATOM 766 O O . GLY A 1 98 ? 14.942 -0.105 -8.257 1.00 91.38 98 GLY A O 1
ATOM 767 N N . ILE A 1 99 ? 12.940 0.174 -9.241 1.00 89.88 99 ILE A N 1
ATOM 768 C CA . ILE A 1 99 ? 13.121 1.606 -9.499 1.00 89.88 99 ILE A CA 1
ATOM 769 C C . ILE A 1 99 ? 13.129 2.341 -8.159 1.00 89.88 99 ILE A C 1
ATOM 771 O O . ILE A 1 99 ? 12.157 2.308 -7.407 1.00 89.88 99 ILE A O 1
ATOM 775 N N . LYS A 1 100 ? 14.233 3.032 -7.876 1.00 87.25 100 LYS A N 1
ATOM 776 C CA . LYS A 1 100 ? 14.332 3.926 -6.725 1.00 87.25 100 LYS A CA 1
ATOM 777 C C . LYS A 1 100 ? 13.850 5.308 -7.143 1.00 87.25 100 LYS A C 1
ATOM 779 O O . LYS A 1 100 ? 14.430 5.924 -8.034 1.00 87.25 100 LYS A O 1
ATOM 784 N N . SER A 1 101 ? 12.816 5.795 -6.476 1.00 79.94 101 SER A N 1
ATOM 785 C CA . SER A 1 101 ? 12.302 7.150 -6.653 1.00 79.94 101 SER A CA 1
ATOM 786 C C . SER A 1 101 ? 12.312 7.862 -5.312 1.00 79.94 101 SER A C 1
ATOM 788 O O . SER A 1 101 ? 11.966 7.275 -4.288 1.00 79.94 101 SER A O 1
ATOM 790 N N . GLN A 1 102 ? 12.714 9.129 -5.316 1.00 79.75 102 GLN A N 1
ATOM 791 C CA . GLN A 1 102 ? 12.508 9.988 -4.163 1.00 79.75 102 GLN A CA 1
ATOM 792 C C . GLN A 1 102 ? 11.056 10.454 -4.185 1.00 79.75 102 GLN A C 1
ATOM 794 O O . GLN A 1 102 ? 10.617 11.078 -5.149 1.00 79.75 102 GLN A O 1
ATOM 799 N N . ILE A 1 103 ? 10.323 10.128 -3.129 1.00 71.81 103 ILE A N 1
ATOM 800 C CA . ILE A 1 103 ? 8.935 10.541 -2.946 1.00 71.81 103 ILE A CA 1
ATOM 801 C C . ILE A 1 103 ? 8.908 11.449 -1.719 1.00 71.81 103 ILE A C 1
ATOM 803 O O . ILE A 1 103 ? 9.536 11.148 -0.704 1.00 71.81 103 ILE A O 1
ATOM 807 N N . CYS A 1 104 ? 8.218 12.577 -1.829 1.00 70.88 104 CYS A N 1
ATOM 808 C CA . CYS A 1 104 ? 7.967 13.503 -0.733 1.00 70.88 104 CYS A CA 1
ATOM 809 C C . CYS A 1 104 ? 6.466 13.800 -0.709 1.00 70.88 104 CYS A C 1
ATOM 811 O O . CYS A 1 104 ? 5.873 13.980 -1.771 1.00 70.88 104 CYS A O 1
ATOM 813 N N . GLY A 1 105 ? 5.868 13.842 0.482 1.00 66.94 105 GLY A N 1
ATOM 814 C CA . GLY A 1 105 ? 4.428 14.039 0.665 1.00 66.94 105 GLY A CA 1
ATOM 815 C C . GLY A 1 105 ? 3.677 12.759 1.026 1.00 66.94 105 GLY A C 1
ATOM 816 O O . GLY A 1 105 ? 4.275 11.705 1.259 1.00 66.94 105 GLY A O 1
ATOM 817 N N . ASP A 1 106 ? 2.353 12.860 1.123 1.00 65.06 106 ASP A N 1
ATOM 818 C CA . ASP A 1 106 ? 1.492 11.710 1.361 1.00 65.06 106 ASP A CA 1
ATOM 819 C C . ASP A 1 106 ? 1.358 10.884 0.071 1.00 65.06 106 ASP A C 1
ATOM 821 O O . ASP A 1 106 ? 1.061 11.388 -1.008 1.00 65.06 106 ASP A O 1
ATOM 825 N N . ALA A 1 107 ? 1.620 9.583 0.159 1.00 55.56 107 ALA A N 1
ATOM 826 C CA . ALA A 1 107 ? 1.551 8.670 -0.980 1.00 55.56 107 ALA A CA 1
ATOM 827 C C . ALA A 1 107 ? 0.161 8.018 -1.054 1.00 55.56 107 ALA A C 1
ATOM 829 O O . ALA A 1 107 ? 0.026 6.806 -0.893 1.00 55.56 107 ALA A O 1
ATOM 830 N N . HIS A 1 108 ? -0.893 8.822 -1.226 1.00 62.88 108 HIS A N 1
ATOM 831 C CA . HIS A 1 108 ? -2.244 8.302 -1.452 1.00 62.88 108 HIS A CA 1
ATOM 832 C C . HIS A 1 108 ? -2.499 8.118 -2.949 1.00 62.88 108 HIS A C 1
ATOM 834 O O . HIS A 1 108 ? -2.054 8.941 -3.743 1.00 62.88 108 HIS A O 1
ATOM 840 N N . LEU A 1 109 ? -3.271 7.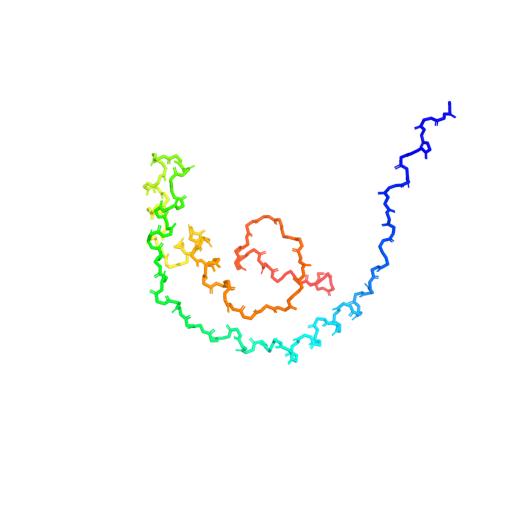096 -3.347 1.00 52.19 109 LEU A N 1
ATOM 841 C CA . LEU A 1 109 ? -3.621 6.849 -4.758 1.00 52.19 109 LEU A CA 1
ATOM 842 C C . LEU A 1 109 ? -4.188 8.109 -5.449 1.00 52.19 109 LEU A C 1
ATOM 844 O O . LEU A 1 109 ? -3.891 8.376 -6.604 1.00 52.19 109 LEU A O 1
ATOM 848 N N . SER A 1 110 ? -4.936 8.923 -4.703 1.00 53.41 110 SER A N 1
ATOM 849 C CA . SER A 1 110 ? -5.522 10.197 -5.153 1.00 53.41 110 SER A CA 1
ATOM 850 C C . SER A 1 110 ? -4.517 11.342 -5.337 1.00 53.41 110 SER A C 1
ATOM 852 O O . SER A 1 110 ? -4.851 12.329 -5.981 1.00 53.41 110 SER A O 1
ATOM 854 N N . ASN A 1 111 ? -3.307 11.228 -4.785 1.00 54.97 111 ASN A N 1
ATOM 855 C CA . ASN A 1 111 ? -2.228 12.203 -4.980 1.00 54.97 111 ASN A CA 1
ATOM 856 C C . ASN A 1 111 ? -1.438 11.910 -6.256 1.00 54.97 111 ASN A C 1
ATOM 858 O O . ASN A 1 111 ? -0.776 12.796 -6.795 1.00 54.97 111 ASN A O 1
ATOM 862 N N . PHE A 1 112 ? -1.559 10.688 -6.784 1.00 54.81 112 PHE A N 1
ATOM 863 C CA . PHE A 1 112 ? -1.195 10.371 -8.159 1.00 54.81 112 PHE A CA 1
ATOM 864 C C . PHE A 1 112 ? -2.302 10.880 -9.083 1.00 54.81 112 PHE A C 1
ATOM 866 O O . PHE A 1 112 ? -2.984 10.110 -9.758 1.00 54.81 112 PHE A O 1
ATOM 873 N N . GLY A 1 113 ? -2.492 12.201 -9.112 1.00 47.31 113 GLY A N 1
ATOM 874 C CA . GLY A 1 113 ? -3.120 12.820 -10.265 1.00 47.31 113 GLY A CA 1
ATOM 875 C C . GLY A 1 113 ? -2.349 12.351 -11.496 1.00 47.31 113 GLY A C 1
ATOM 876 O O . GLY A 1 113 ? -1.135 12.546 -11.585 1.00 47.31 113 GLY A O 1
ATOM 877 N N . LEU A 1 114 ? -3.028 11.680 -12.425 1.00 47.69 114 LEU A N 1
ATOM 878 C CA . LEU A 1 114 ? -2.552 11.559 -13.796 1.00 47.69 114 LEU A CA 1
ATOM 879 C C . LEU A 1 114 ? -2.553 12.983 -14.359 1.00 47.69 114 LEU A C 1
ATOM 881 O O . LEU A 1 114 ? -3.521 13.404 -14.983 1.00 47.69 114 LEU A O 1
ATOM 885 N N . PHE A 1 115 ? -1.517 13.765 -14.055 1.00 50.75 115 PHE A N 1
ATOM 886 C CA . PHE A 1 115 ? -1.325 15.059 -14.685 1.00 50.75 115 PHE A CA 1
ATOM 887 C C . PHE A 1 115 ? -1.139 14.772 -16.176 1.00 50.75 115 PHE A C 1
ATOM 889 O O . PHE A 1 115 ? -0.166 14.119 -16.563 1.00 50.75 115 PHE A O 1
ATOM 896 N N . GLN A 1 116 ? -2.118 15.174 -16.995 1.00 39.19 116 GLN A N 1
ATOM 897 C CA . GLN A 1 116 ? -1.955 15.190 -18.444 1.00 39.19 116 GLN A CA 1
ATOM 898 C C . GLN A 1 116 ? -0.672 15.956 -18.765 1.00 39.19 116 GLN A C 1
ATOM 900 O O . GLN A 1 116 ? -0.322 16.932 -18.094 1.00 39.19 116 GLN A O 1
ATOM 905 N N . THR A 1 117 ? 0.077 15.453 -19.737 1.00 42.66 117 THR A N 1
ATOM 906 C CA . THR A 1 117 ? 1.315 16.094 -20.157 1.00 42.66 117 THR A CA 1
ATOM 907 C C . THR A 1 117 ? 1.000 17.475 -20.768 1.00 42.66 117 THR A C 1
ATOM 909 O O . THR A 1 117 ? -0.138 17.704 -21.188 1.00 42.66 117 THR A O 1
ATOM 912 N N . PRO A 1 118 ? 1.957 18.426 -20.785 1.00 48.50 118 PRO A N 1
ATOM 913 C CA . PRO A 1 118 ? 1.717 19.818 -21.191 1.00 48.50 118 PRO A CA 1
ATOM 914 C C . PRO A 1 118 ? 1.160 19.998 -22.609 1.00 48.50 118 PRO A C 1
ATOM 916 O O . PRO A 1 118 ? 0.694 21.078 -22.944 1.00 48.50 118 PRO A O 1
ATOM 919 N N . GLU A 1 119 ? 1.215 18.965 -23.446 1.00 57.41 119 GLU A N 1
ATOM 920 C CA . GLU A 1 119 ? 0.759 18.983 -24.835 1.00 57.41 119 GLU A CA 1
ATOM 921 C C . GLU A 1 119 ? -0.775 18.926 -24.990 1.00 57.41 119 GLU A C 1
ATOM 923 O O . GLU A 1 119 ? -1.262 18.813 -26.113 1.00 57.41 119 GLU A O 1
ATOM 928 N N . LEU A 1 120 ? -1.539 18.984 -23.891 1.00 42.69 120 LEU A N 1
ATOM 929 C CA . LEU A 1 120 ? -3.010 18.959 -23.892 1.00 42.69 120 LEU A CA 1
ATOM 930 C C . LEU A 1 120 ? -3.677 20.163 -23.190 1.00 42.69 120 LEU A C 1
ATOM 932 O O . LEU A 1 120 ? -4.869 20.081 -22.899 1.00 42.69 120 LEU A O 1
ATOM 936 N N . ASN A 1 121 ? -2.952 21.264 -22.944 1.00 39.47 121 ASN A N 1
ATOM 937 C CA . ASN A 1 121 ? -3.534 22.542 -22.491 1.00 39.47 121 ASN A CA 1
ATOM 938 C C . ASN A 1 121 ? -3.558 23.587 -23.608 1.00 39.47 121 ASN A C 1
ATOM 940 O O . ASN A 1 121 ? -2.514 23.742 -24.280 1.00 39.47 121 ASN A O 1
#

Secondary structure (DSSP, 8-state):
--TTSTTSS------PPPHHHHHHHHHHGGGTS-GGGGT-----TT--HHHHHHHTTTTS-GGGHHHHHHHHTT-HHHHHHH-HHHHHHHHTTS----------S---GGG------GGG-

Sequence (121 aa):
MAKRRARRALLRRVDMPTAAQRYEAGKALRAKVPRASHAAFEPSARRDPIGMLIESNKTRLPELVPIRYGRMATSPFAFYRGAAAVMAYDLRSTPVTGIKSQICGDAHLSNFGLFQTPELN